Protein AF-A0A953YXK8-F1 (afdb_monomer_lite)

Foldseek 3Di:
DDKDKDALPDPPDDPVNVVLVCLVVCCVVLQVVLVVCLVDPVNDDCCLVVLAQPLVNLLSLLSVCVVVVNNVSSCLSFVVSVVSVVVNVVSVCCCVPPCVPPSIHIDDDDDPVRVVVVVVVVVVVVVVRSVSCRVRNSPDDRPCVVVVVVVVVVVVVPDPPPDD

Radius of gyration: 20.72 Å; chains: 1; bounding box: 45×50×61 Å

Secondary structure (DSSP, 8-state):
-EEEEEE--S-S--HHHHHHHHHHHHHHHHHHHHHHHHH-GGGS-GGGTTT---HHHHHHHHHHHHHTT-HHHHHHH-HHHHHHHHHHHHHHHHIIIIIHHH-EEEEEE--HHHHHHHHHHHHHHHHHHHHHHHHHTTTS---THHHHHHHHHHHHHT------

Structure (mmCIF, N/CA/C/O backbone):
data_AF-A0A953YXK8-F1
#
_entry.id   AF-A0A953YXK8-F1
#
loop_
_atom_site.group_PDB
_atom_site.id
_atom_site.type_symbol
_atom_site.label_atom_id
_atom_site.label_alt_id
_atom_site.label_comp_id
_atom_site.label_asym_id
_atom_site.label_entity_id
_atom_site.label_seq_id
_atom_site.pdbx_PDB_ins_code
_atom_site.Cartn_x
_atom_site.Cartn_y
_atom_site.Cartn_z
_atom_site.occupancy
_atom_site.B_iso_or_equiv
_atom_site.auth_seq_id
_atom_site.auth_comp_id
_atom_site.auth_asym_id
_atom_site.auth_atom_id
_atom_site.pdbx_PDB_model_num
ATOM 1 N N . MET A 1 1 ? -18.613 -9.495 10.998 1.00 65.62 1 MET A N 1
ATOM 2 C CA . MET A 1 1 ? -18.021 -8.144 10.932 1.00 65.62 1 MET A CA 1
ATOM 3 C C . MET A 1 1 ? -19.171 -7.150 10.926 1.00 65.62 1 MET A C 1
ATOM 5 O O . MET A 1 1 ? -20.060 -7.318 10.101 1.00 65.62 1 MET A O 1
ATOM 9 N N . LYS A 1 2 ? -19.229 -6.200 11.865 1.00 77.56 2 LYS A N 1
ATOM 10 C CA . LYS A 1 2 ? -20.239 -5.125 11.851 1.00 77.56 2 LYS A CA 1
ATOM 11 C C . LYS A 1 2 ? -19.522 -3.793 11.627 1.00 77.56 2 LYS A C 1
ATOM 13 O O . LYS A 1 2 ? -18.547 -3.505 12.315 1.00 77.56 2 LYS A O 1
ATOM 18 N N . LEU A 1 3 ? -19.974 -3.020 10.643 1.00 71.94 3 LEU A N 1
ATOM 19 C CA . LEU A 1 3 ? -19.502 -1.658 10.389 1.00 71.94 3 LEU A CA 1
ATOM 20 C C . LEU A 1 3 ? -20.400 -0.695 11.167 1.00 71.94 3 LEU A C 1
ATOM 22 O O . LEU A 1 3 ? -21.615 -0.706 10.980 1.00 71.94 3 LEU A O 1
ATOM 26 N N . ARG A 1 4 ? -19.820 0.117 12.052 1.00 76.81 4 ARG A N 1
ATOM 27 C CA . ARG A 1 4 ? -20.536 1.169 12.784 1.00 76.81 4 ARG A CA 1
ATOM 28 C C . ARG A 1 4 ? -19.848 2.508 12.586 1.00 76.81 4 ARG A C 1
ATOM 30 O O . ARG A 1 4 ? -18.624 2.582 12.585 1.00 76.81 4 ARG A O 1
ATOM 37 N N . VAL A 1 5 ? -20.629 3.576 12.468 1.00 75.75 5 VAL A N 1
ATOM 38 C CA . VAL A 1 5 ? -20.093 4.939 12.506 1.00 75.75 5 VAL A CA 1
ATOM 39 C C . VAL A 1 5 ? -20.083 5.393 13.962 1.00 75.75 5 VAL A C 1
ATOM 41 O O . VAL A 1 5 ? -21.141 5.593 14.550 1.00 75.75 5 VAL A O 1
ATOM 44 N N . ALA A 1 6 ? -18.899 5.510 14.559 1.00 73.50 6 ALA A N 1
ATOM 45 C CA . ALA A 1 6 ? -18.730 5.948 15.942 1.00 73.50 6 ALA A CA 1
ATOM 46 C C . ALA A 1 6 ? -18.339 7.432 16.006 1.00 73.50 6 ALA A C 1
ATOM 48 O O . ALA A 1 6 ? -17.655 7.942 15.112 1.00 73.50 6 ALA A O 1
ATOM 49 N N . GLN A 1 7 ? -18.745 8.115 17.076 1.00 70.38 7 GLN A N 1
ATOM 50 C CA . GLN A 1 7 ? -18.248 9.451 17.418 1.00 70.38 7 GLN A CA 1
ATOM 51 C C . GLN A 1 7 ? -16.785 9.356 17.882 1.00 70.38 7 GLN A C 1
ATOM 53 O O . GLN A 1 7 ? -16.391 8.402 18.557 1.00 70.38 7 GLN A O 1
ATOM 58 N N . VAL A 1 8 ? -15.954 10.327 17.500 1.00 65.81 8 VAL A N 1
ATOM 59 C CA . VAL A 1 8 ? -14.571 10.429 17.984 1.00 65.81 8 VAL A CA 1
ATOM 60 C C . VAL A 1 8 ? -14.605 10.987 19.409 1.00 65.81 8 VAL A C 1
ATOM 62 O O . VAL A 1 8 ? -14.698 12.188 19.627 1.00 65.81 8 VAL A O 1
ATOM 65 N N . GLU A 1 9 ? -14.561 10.085 20.385 1.00 65.69 9 GLU A N 1
ATOM 66 C CA . GLU A 1 9 ? -14.834 10.371 21.803 1.00 65.69 9 GLU A CA 1
ATOM 67 C C . GLU A 1 9 ? -13.650 11.010 22.568 1.00 65.69 9 GLU A C 1
ATOM 69 O O . GLU A 1 9 ? -13.774 11.332 23.745 1.00 65.69 9 GLU A O 1
ATOM 74 N N . LYS A 1 10 ? -12.488 11.228 21.926 1.00 60.81 10 LYS A N 1
ATOM 75 C CA . LYS A 1 10 ? -11.294 11.812 22.573 1.00 60.81 10 LYS A CA 1
ATOM 76 C C . LYS A 1 10 ? -10.605 12.879 21.721 1.00 60.81 10 LYS A C 1
ATOM 78 O O . LYS A 1 10 ? -10.355 12.672 20.537 1.00 60.81 10 LYS A O 1
ATOM 83 N N . ARG A 1 11 ? -10.271 14.002 22.366 1.00 65.38 11 ARG A N 1
ATOM 84 C CA . ARG A 1 11 ? -9.553 15.162 21.817 1.00 65.38 11 ARG A CA 1
ATOM 85 C C . ARG A 1 11 ? -8.032 14.933 21.909 1.00 65.38 11 ARG A C 1
ATOM 87 O O . ARG A 1 11 ? -7.536 14.806 23.018 1.00 65.38 11 ARG A O 1
ATOM 94 N N . TRP A 1 12 ? -7.353 14.936 20.755 1.00 54.16 12 TRP A N 1
ATOM 95 C CA . TRP A 1 12 ? -5.905 15.146 20.520 1.00 54.16 12 TRP A CA 1
ATOM 96 C C . TRP A 1 12 ? -4.850 14.186 21.131 1.00 54.16 12 TRP A C 1
ATOM 98 O O . TRP A 1 12 ? -4.780 14.030 22.346 1.00 54.16 12 TRP A O 1
ATOM 108 N N . PRO A 1 13 ? -3.892 13.706 20.308 1.00 57.88 13 PRO A N 1
ATOM 109 C CA . PRO A 1 13 ? -4.117 13.016 19.044 1.00 57.88 13 PRO A CA 1
ATOM 110 C C . PRO A 1 13 ? -4.501 11.559 19.321 1.00 57.88 13 PRO A C 1
ATOM 112 O O . PRO A 1 13 ? -3.840 10.838 20.074 1.00 57.88 13 PRO A O 1
ATOM 115 N N . SER A 1 14 ? -5.583 11.097 18.701 1.00 67.56 14 SER A N 1
ATOM 116 C CA . SER A 1 14 ? -5.911 9.673 18.777 1.00 67.56 14 SER A CA 1
ATOM 117 C C . SER A 1 14 ? -4.872 8.847 17.991 1.00 67.56 14 SER A C 1
ATOM 119 O O . SER A 1 14 ? -4.343 9.334 16.988 1.00 67.56 14 SER A O 1
ATOM 121 N N . PRO A 1 15 ? -4.604 7.576 18.357 1.00 72.31 15 PRO A N 1
ATOM 122 C CA . PRO A 1 15 ? -3.678 6.706 17.614 1.00 72.31 15 PRO A CA 1
ATOM 123 C C . PRO A 1 15 ? -3.998 6.601 16.113 1.00 72.31 15 PRO A C 1
ATOM 125 O O . PRO A 1 15 ? -3.132 6.311 15.295 1.00 72.31 15 PRO A O 1
ATOM 128 N N . TRP A 1 16 ? -5.254 6.859 15.745 1.00 65.38 16 TRP A N 1
ATOM 129 C CA . TRP A 1 16 ? -5.742 6.805 14.374 1.00 65.38 16 TRP A CA 1
ATOM 130 C C . TRP A 1 16 ? -5.535 8.106 13.587 1.00 65.38 16 TRP A C 1
ATOM 132 O O . TRP A 1 16 ? -5.328 8.064 12.376 1.00 65.38 16 TRP A O 1
ATOM 142 N N . GLU A 1 17 ? -5.555 9.262 14.256 1.00 70.19 17 GLU A N 1
ATOM 143 C CA . GLU A 1 17 ? -5.127 10.529 13.648 1.00 70.19 17 GLU A CA 1
ATOM 144 C C . GLU A 1 17 ? -3.629 10.490 13.375 1.00 70.19 17 GLU A C 1
ATOM 146 O O . GLU A 1 17 ? -3.209 10.832 12.276 1.00 70.19 17 GLU A O 1
ATOM 151 N N . ALA A 1 18 ? -2.840 9.973 14.323 1.00 78.12 18 ALA A N 1
ATOM 152 C CA . ALA A 1 18 ? -1.421 9.719 14.106 1.00 78.12 18 ALA A CA 1
ATOM 153 C C . ALA A 1 18 ? -1.202 8.764 12.920 1.00 78.12 18 ALA A C 1
ATOM 155 O O . ALA A 1 18 ? -0.397 9.062 12.046 1.00 78.12 18 ALA A O 1
ATOM 156 N N . TYR A 1 19 ? -1.971 7.671 12.824 1.00 78.38 19 TYR A N 1
ATOM 157 C CA . TYR A 1 19 ? -1.927 6.771 11.667 1.00 78.38 19 TYR A CA 1
ATOM 158 C C . TYR A 1 19 ? -2.268 7.486 10.352 1.00 78.38 19 TYR A C 1
ATOM 160 O O . TYR A 1 19 ? -1.526 7.360 9.383 1.00 78.38 19 TYR A O 1
ATOM 168 N N . SER A 1 20 ? -3.347 8.272 10.323 1.00 73.75 20 SER A N 1
ATOM 169 C CA . SER A 1 20 ? -3.781 9.005 9.125 1.00 73.75 20 SER A CA 1
ATOM 170 C C . SER A 1 20 ? -2.739 10.041 8.697 1.00 73.75 20 SER A C 1
ATOM 172 O O . SER A 1 20 ? -2.421 10.138 7.518 1.00 73.75 20 SER A O 1
ATOM 174 N N . LEU A 1 21 ? -2.153 10.772 9.648 1.00 78.75 21 LEU A N 1
ATOM 175 C CA . LEU A 1 21 ? -1.087 11.738 9.385 1.00 78.75 21 LEU A CA 1
ATOM 176 C C . LEU A 1 21 ? 0.191 11.053 8.901 1.00 78.75 21 LEU A C 1
ATOM 178 O O . LEU A 1 21 ? 0.771 11.501 7.922 1.00 78.75 21 LEU A O 1
ATOM 182 N N . VAL A 1 22 ? 0.607 9.947 9.525 1.00 83.44 22 VAL A N 1
ATOM 183 C CA . VAL A 1 22 ? 1.768 9.158 9.080 1.00 83.44 22 VAL A CA 1
ATOM 184 C C . VAL A 1 22 ? 1.548 8.618 7.670 1.00 83.44 22 VAL A C 1
ATOM 186 O O . VAL A 1 22 ? 2.454 8.678 6.845 1.00 83.44 22 VAL A O 1
ATOM 189 N N . VAL A 1 23 ? 0.342 8.138 7.368 1.00 78.56 23 VAL A N 1
ATOM 190 C CA . VAL A 1 23 ? -0.048 7.689 6.029 1.00 78.56 23 VAL A CA 1
ATOM 191 C C . VAL A 1 23 ? 0.029 8.833 5.015 1.00 78.56 23 VAL A C 1
ATOM 193 O O . VAL A 1 23 ? 0.626 8.663 3.954 1.00 78.56 23 VAL A O 1
ATOM 196 N N . LEU A 1 24 ? -0.526 10.003 5.338 1.00 79.75 24 LEU A N 1
ATOM 197 C CA . LEU A 1 24 ? -0.534 11.161 4.442 1.00 79.75 24 LEU A CA 1
ATOM 198 C C . LEU A 1 24 ? 0.869 11.743 4.232 1.00 79.75 24 LEU A C 1
ATOM 200 O O . LEU A 1 24 ? 1.241 12.021 3.097 1.00 79.75 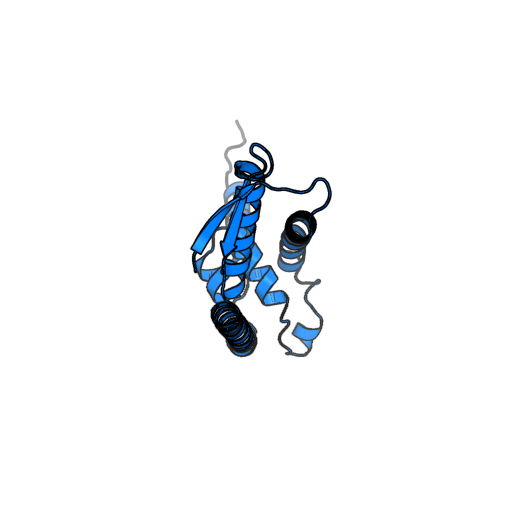24 LEU A O 1
ATOM 204 N N . LEU A 1 25 ? 1.669 11.872 5.292 1.00 84.06 25 LEU A N 1
ATOM 205 C CA . LEU A 1 25 ? 3.067 12.305 5.215 1.00 84.06 25 LEU A CA 1
ATOM 206 C C . LEU A 1 25 ? 3.916 11.292 4.443 1.00 84.06 25 LEU A C 1
ATOM 208 O O . LEU A 1 25 ? 4.698 11.669 3.574 1.00 84.06 25 LEU A O 1
ATOM 212 N N . GLY A 1 26 ? 3.717 10.000 4.710 1.00 80.69 26 GLY A N 1
ATOM 213 C CA . GLY A 1 26 ? 4.357 8.918 3.975 1.00 80.69 26 GLY A CA 1
ATOM 214 C C . GLY A 1 26 ? 4.039 8.987 2.484 1.00 80.69 26 GLY A C 1
ATOM 215 O O . GLY A 1 26 ? 4.954 8.916 1.673 1.00 80.69 26 GLY A O 1
ATOM 216 N N . ALA A 1 27 ? 2.776 9.206 2.109 1.00 77.38 27 ALA A N 1
ATOM 217 C CA . ALA A 1 27 ? 2.375 9.396 0.716 1.00 77.38 27 ALA A CA 1
ATOM 218 C C . ALA A 1 27 ? 2.975 10.675 0.103 1.00 77.38 27 ALA A C 1
ATOM 220 O O . ALA A 1 27 ? 3.497 10.626 -1.011 1.00 77.38 27 ALA A O 1
ATOM 221 N N . ALA A 1 28 ? 2.962 11.793 0.836 1.00 80.75 28 ALA A N 1
ATOM 222 C CA . ALA A 1 28 ? 3.520 13.072 0.397 1.00 80.75 28 ALA A CA 1
ATOM 223 C C . ALA A 1 28 ? 5.033 13.012 0.141 1.00 80.75 28 ALA A C 1
ATOM 225 O O . ALA A 1 28 ? 5.530 13.750 -0.700 1.00 80.75 28 ALA A O 1
ATOM 226 N N . ILE A 1 29 ? 5.759 12.123 0.824 1.00 81.69 29 ILE A N 1
ATOM 227 C CA . ILE A 1 29 ? 7.190 11.881 0.592 1.00 81.69 29 ILE A CA 1
ATOM 228 C C . ILE A 1 29 ? 7.393 10.813 -0.492 1.00 81.69 29 ILE A C 1
ATOM 230 O O . ILE A 1 29 ? 8.212 10.979 -1.397 1.00 81.69 29 ILE A O 1
ATOM 234 N N . TYR A 1 30 ? 6.641 9.713 -0.427 1.00 77.81 30 TYR A N 1
ATOM 235 C CA . TYR A 1 30 ? 6.824 8.555 -1.299 1.00 77.81 30 TYR A CA 1
ATOM 236 C C . TYR A 1 30 ? 6.446 8.839 -2.754 1.00 77.81 30 TYR A C 1
ATOM 238 O O . TYR A 1 30 ? 7.137 8.375 -3.657 1.00 77.81 30 TYR A O 1
ATOM 246 N N . ILE A 1 31 ? 5.388 9.618 -3.005 1.00 76.44 31 ILE A N 1
ATOM 247 C CA . ILE A 1 31 ? 4.940 9.933 -4.368 1.00 76.44 31 ILE A CA 1
ATOM 248 C C . ILE A 1 31 ? 5.996 10.771 -5.118 1.00 76.44 31 ILE A C 1
ATOM 250 O O . ILE A 1 31 ? 6.433 10.315 -6.180 1.00 76.44 31 ILE A O 1
ATOM 254 N N . PRO A 1 32 ? 6.502 11.911 -4.598 1.00 75.62 32 PRO A N 1
ATOM 255 C CA . PRO A 1 32 ? 7.582 12.655 -5.249 1.00 75.62 32 PRO A CA 1
ATOM 256 C C . PRO A 1 32 ? 8.861 11.834 -5.392 1.00 75.62 32 PRO A C 1
ATOM 258 O O . PRO A 1 32 ? 9.459 11.811 -6.467 1.00 75.62 32 PRO A O 1
ATOM 261 N N . LEU A 1 33 ? 9.248 11.092 -4.347 1.00 74.25 33 LEU A N 1
ATOM 262 C CA . LEU A 1 33 ? 10.436 10.243 -4.387 1.00 74.25 33 LEU A CA 1
ATOM 263 C C . LEU A 1 33 ? 10.316 9.151 -5.461 1.00 74.25 33 LEU A C 1
ATOM 265 O O . LEU A 1 33 ? 11.285 8.869 -6.168 1.00 74.25 33 LEU A O 1
ATOM 269 N N . SER A 1 34 ? 9.126 8.568 -5.634 1.00 69.69 34 SER A N 1
ATOM 270 C CA . SER A 1 34 ? 8.859 7.597 -6.700 1.00 69.69 34 SER A CA 1
ATOM 271 C C . SER A 1 34 ? 9.024 8.221 -8.085 1.00 69.69 34 SER A C 1
ATOM 273 O O . SER A 1 34 ? 9.637 7.613 -8.956 1.00 69.69 34 SER A O 1
ATOM 275 N N . TYR A 1 35 ? 8.564 9.460 -8.272 1.00 69.75 35 TYR A N 1
ATOM 276 C CA . TYR A 1 35 ? 8.717 10.190 -9.527 1.00 69.75 35 TYR A CA 1
ATOM 277 C C . TYR A 1 35 ? 10.191 10.490 -9.828 1.00 69.75 35 TYR A C 1
ATOM 279 O O . TYR A 1 35 ? 10.659 10.207 -10.927 1.00 69.75 35 TYR A O 1
ATOM 287 N N . MET A 1 36 ? 10.949 10.987 -8.843 1.00 67.69 36 MET A N 1
ATOM 288 C CA . MET A 1 36 ? 12.365 11.330 -9.024 1.00 67.69 36 MET A CA 1
ATOM 289 C C . MET A 1 36 ? 13.243 10.102 -9.297 1.00 67.69 36 MET A C 1
ATOM 291 O O . MET A 1 36 ? 14.074 10.122 -10.204 1.00 67.69 36 MET A O 1
ATOM 295 N N . THR A 1 37 ? 13.042 9.015 -8.547 1.00 66.38 37 THR A N 1
ATOM 296 C CA . THR A 1 37 ? 13.826 7.774 -8.706 1.00 66.38 37 THR A CA 1
ATOM 297 C C . THR A 1 37 ? 13.520 7.035 -10.006 1.00 66.38 37 THR A C 1
ATOM 299 O O . THR A 1 37 ? 14.398 6.373 -10.551 1.00 66.38 37 THR A O 1
ATOM 302 N N . ASN A 1 38 ? 12.303 7.167 -10.538 1.00 64.81 38 ASN A N 1
ATOM 303 C CA . ASN A 1 38 ? 11.929 6.579 -11.823 1.00 64.81 38 ASN A CA 1
ATOM 304 C C . ASN A 1 38 ? 12.348 7.440 -13.026 1.00 64.81 38 ASN A C 1
ATOM 306 O O . ASN A 1 38 ? 12.562 6.894 -14.109 1.00 64.81 38 ASN A O 1
ATOM 310 N N . TRP A 1 39 ? 12.480 8.760 -12.852 1.00 56.34 39 TRP A N 1
ATOM 311 C CA . TRP A 1 39 ? 12.922 9.675 -13.910 1.00 56.34 39 TRP A CA 1
ATOM 312 C C . TRP A 1 39 ? 14.444 9.665 -14.100 1.00 56.34 39 TRP A C 1
ATOM 314 O O . TRP A 1 39 ? 14.921 9.912 -15.205 1.00 56.34 39 TRP A O 1
ATOM 324 N N . MET A 1 40 ? 15.214 9.358 -13.049 1.00 53.66 40 MET A N 1
ATOM 325 C CA . MET A 1 40 ? 16.678 9.383 -13.077 1.00 53.66 40 MET A CA 1
ATOM 326 C C . MET A 1 40 ? 17.281 7.964 -13.090 1.00 53.66 40 MET A C 1
ATOM 328 O O . MET A 1 40 ? 17.364 7.320 -12.042 1.00 53.66 40 MET A O 1
ATOM 332 N N . PRO A 1 41 ? 17.781 7.462 -14.238 1.00 55.06 41 PRO A N 1
ATOM 333 C CA . PRO A 1 41 ? 18.323 6.107 -14.332 1.00 55.06 41 PRO A CA 1
ATOM 334 C C . PRO A 1 41 ? 19.578 5.859 -13.484 1.00 55.06 41 PRO A C 1
ATOM 336 O O . PRO A 1 41 ? 19.886 4.705 -13.192 1.00 55.06 41 PRO A O 1
ATOM 339 N N . SER A 1 42 ? 20.293 6.917 -13.093 1.00 51.09 42 SER A N 1
ATOM 340 C CA . SER A 1 42 ? 21.505 6.866 -12.265 1.00 51.09 42 SER A CA 1
ATOM 341 C C . SER A 1 42 ? 21.231 6.754 -10.758 1.00 51.09 42 SER A C 1
ATOM 343 O O . SER A 1 42 ? 22.150 6.462 -10.003 1.00 51.09 42 SER A O 1
ATOM 345 N N . LEU A 1 43 ? 19.977 6.923 -10.315 1.00 52.28 43 LEU A N 1
ATOM 346 C CA . LEU A 1 43 ? 19.530 6.763 -8.919 1.00 52.28 43 LEU A CA 1
ATOM 347 C C . LEU A 1 43 ? 18.878 5.392 -8.660 1.00 52.28 43 LEU A C 1
ATOM 349 O O . LEU A 1 43 ? 18.155 5.203 -7.679 1.00 52.28 43 LEU A O 1
ATOM 353 N N . HIS A 1 44 ? 19.104 4.414 -9.540 1.00 62.53 44 HIS A N 1
ATOM 354 C CA . HIS A 1 44 ? 18.666 3.047 -9.284 1.00 62.53 44 HIS A CA 1
ATOM 355 C C . HIS A 1 44 ? 19.495 2.408 -8.166 1.00 62.53 44 HIS A C 1
ATOM 357 O O . HIS A 1 44 ? 20.703 2.607 -8.066 1.00 62.53 44 HIS A O 1
ATOM 363 N N . SER A 1 45 ? 18.833 1.595 -7.338 1.00 59.53 45 SER A N 1
ATOM 364 C CA . SER A 1 45 ? 19.485 0.849 -6.261 1.00 59.53 45 SER A CA 1
ATOM 365 C C . SER A 1 45 ? 20.675 0.027 -6.790 1.00 59.53 45 SER A C 1
ATOM 367 O O . SER A 1 45 ? 20.510 -0.667 -7.800 1.00 59.53 45 SER A O 1
ATOM 369 N N . PRO A 1 46 ? 21.833 0.021 -6.098 1.00 58.66 46 PRO A N 1
ATOM 370 C CA . PRO A 1 46 ? 22.984 -0.806 -6.465 1.00 58.66 46 PRO A CA 1
ATOM 371 C C . PRO A 1 46 ? 22.650 -2.306 -6.535 1.00 58.66 46 PRO A C 1
ATOM 373 O O . PRO A 1 46 ? 23.283 -3.035 -7.293 1.00 58.66 46 PRO A O 1
ATOM 376 N N . LEU A 1 47 ? 21.589 -2.759 -5.850 1.00 56.66 47 LEU A N 1
ATOM 377 C CA . LEU A 1 47 ? 21.095 -4.140 -5.927 1.00 56.66 47 LEU A CA 1
ATOM 378 C C . LEU A 1 47 ? 20.656 -4.536 -7.346 1.00 56.66 47 LEU A C 1
ATOM 380 O O . LEU A 1 47 ? 20.724 -5.704 -7.719 1.00 56.66 47 LEU A O 1
ATOM 384 N N . ARG A 1 48 ? 20.258 -3.562 -8.174 1.00 56.31 48 ARG A N 1
ATOM 385 C CA . ARG A 1 48 ? 19.936 -3.804 -9.583 1.00 56.31 48 ARG A CA 1
ATOM 386 C C . ARG A 1 48 ? 21.173 -4.197 -10.395 1.00 56.31 48 ARG A C 1
ATOM 388 O O . ARG A 1 48 ? 21.050 -4.976 -11.333 1.00 56.31 48 ARG A O 1
ATOM 395 N N . TYR A 1 49 ? 22.346 -3.680 -10.026 1.00 54.53 49 TYR A N 1
ATOM 396 C CA . TYR A 1 49 ? 23.624 -4.022 -10.656 1.00 54.53 49 TYR A CA 1
ATOM 397 C C . TYR A 1 49 ? 24.154 -5.376 -10.173 1.00 54.53 49 TYR A C 1
ATOM 399 O O . TYR A 1 49 ? 24.835 -6.062 -10.925 1.00 54.53 49 TYR A O 1
ATOM 407 N N . SER A 1 50 ? 23.786 -5.801 -8.960 1.00 54.72 50 SER A N 1
ATOM 408 C CA . SER A 1 50 ? 24.112 -7.132 -8.436 1.00 54.72 50 SER A CA 1
ATOM 409 C C . SER A 1 50 ? 23.139 -8.232 -8.891 1.00 54.72 50 SER A C 1
ATOM 411 O O . SER A 1 50 ? 23.217 -9.348 -8.387 1.00 54.72 50 SER A O 1
ATOM 413 N N . GLY A 1 51 ? 22.185 -7.929 -9.784 1.00 51.75 51 GLY A N 1
ATOM 414 C CA . GLY A 1 51 ? 21.152 -8.873 -10.233 1.00 51.75 51 GLY A CA 1
ATOM 415 C C . GLY A 1 51 ? 20.124 -9.255 -9.159 1.00 51.75 51 GLY A C 1
ATOM 416 O O . GLY A 1 51 ? 19.353 -10.189 -9.365 1.00 51.75 51 GLY A O 1
ATOM 417 N N . ALA A 1 52 ? 20.101 -8.552 -8.022 1.00 52.88 52 ALA A N 1
ATOM 418 C CA . ALA A 1 52 ? 19.181 -8.806 -6.920 1.00 52.88 52 ALA A CA 1
ATOM 419 C C . ALA A 1 52 ? 17.902 -7.968 -7.062 1.00 52.88 52 ALA A C 1
ATOM 421 O O . ALA A 1 52 ? 17.928 -6.809 -7.493 1.00 52.88 52 ALA A O 1
ATOM 422 N N . ALA A 1 53 ? 16.760 -8.534 -6.660 1.00 55.75 53 ALA A N 1
ATOM 423 C CA . ALA A 1 53 ? 15.486 -7.832 -6.751 1.00 55.75 53 ALA A CA 1
ATOM 424 C C . ALA A 1 53 ? 15.504 -6.672 -5.765 1.00 55.75 53 ALA A C 1
ATOM 426 O O . ALA A 1 53 ? 15.664 -6.879 -4.566 1.00 55.75 53 ALA A O 1
ATOM 427 N N . CYS A 1 54 ? 15.312 -5.451 -6.253 1.00 63.88 54 CYS A N 1
ATOM 428 C CA . CYS A 1 54 ? 15.034 -4.318 -5.385 1.00 63.88 54 CYS A CA 1
ATOM 429 C C . CYS A 1 54 ? 13.536 -4.347 -5.024 1.00 63.88 54 CYS A C 1
ATOM 431 O O . CYS A 1 54 ? 12.712 -3.962 -5.863 1.00 63.88 54 CYS A O 1
ATOM 433 N N . PRO A 1 55 ? 13.147 -4.761 -3.800 1.00 58.72 55 PRO A N 1
ATOM 434 C CA . PRO A 1 55 ? 11.736 -4.916 -3.431 1.00 58.72 55 PRO A CA 1
ATOM 435 C C . PRO A 1 55 ? 10.989 -3.574 -3.430 1.00 58.72 55 PRO A C 1
ATOM 437 O O . PRO A 1 55 ? 9.789 -3.515 -3.692 1.00 58.72 55 PRO A O 1
ATOM 440 N N . LEU A 1 56 ? 11.710 -2.475 -3.193 1.00 64.50 56 LEU A N 1
ATOM 441 C CA . LEU A 1 56 ? 11.148 -1.126 -3.162 1.00 64.50 56 LEU A CA 1
ATOM 442 C C . LEU A 1 56 ? 10.911 -0.543 -4.565 1.00 64.50 56 LEU A C 1
ATOM 444 O O . LEU A 1 56 ? 9.999 0.261 -4.753 1.00 64.50 56 LEU A O 1
ATOM 448 N N . CYS A 1 57 ? 11.687 -0.982 -5.558 1.00 69.00 57 CYS A N 1
ATOM 449 C CA . CYS A 1 57 ? 11.667 -0.439 -6.914 1.00 69.00 57 CYS A CA 1
ATOM 450 C C . CYS A 1 57 ? 10.397 -0.837 -7.691 1.00 69.00 57 CYS A C 1
ATOM 452 O O . CYS A 1 57 ? 9.913 -0.071 -8.518 1.00 69.00 57 CYS A O 1
ATOM 454 N N . GLY A 1 58 ? 9.814 -2.011 -7.416 1.00 71.44 58 GLY A N 1
ATOM 455 C CA . GLY A 1 58 ? 8.512 -2.394 -7.981 1.00 71.44 58 GLY A CA 1
ATOM 456 C C . GLY A 1 58 ? 7.363 -1.535 -7.440 1.00 71.44 58 GLY A C 1
ATOM 457 O O . GLY A 1 58 ? 6.458 -1.163 -8.182 1.00 71.44 58 GLY A O 1
ATOM 458 N N . GLY A 1 59 ? 7.429 -1.150 -6.159 1.00 73.88 59 GLY A N 1
ATOM 459 C CA . GLY A 1 59 ? 6.451 -0.255 -5.534 1.00 73.88 59 GLY A CA 1
ATOM 460 C C . GLY A 1 59 ? 6.492 1.165 -6.101 1.00 73.88 59 GLY A C 1
ATOM 461 O O . GLY A 1 59 ? 5.445 1.709 -6.448 1.00 73.88 59 GLY A O 1
ATOM 462 N N . THR A 1 60 ? 7.688 1.743 -6.275 1.00 75.38 60 THR A N 1
ATOM 463 C CA . THR A 1 60 ? 7.819 3.101 -6.827 1.00 75.38 60 THR A CA 1
ATOM 464 C C . THR A 1 60 ? 7.310 3.159 -8.263 1.00 75.38 60 THR A C 1
ATOM 466 O O . THR A 1 60 ? 6.578 4.078 -8.617 1.00 75.38 60 THR A O 1
ATOM 469 N N . ARG A 1 61 ? 7.626 2.153 -9.090 1.00 75.50 61 ARG A N 1
ATOM 470 C CA . ARG A 1 61 ? 7.111 2.029 -10.466 1.00 75.50 61 ARG A CA 1
ATOM 471 C C . ARG A 1 61 ? 5.601 1.869 -10.524 1.00 75.50 61 ARG A C 1
ATOM 473 O O . ARG A 1 61 ? 4.961 2.515 -11.348 1.00 75.50 61 ARG A O 1
ATOM 480 N N . ALA A 1 62 ? 5.032 1.049 -9.642 1.00 78.81 62 ALA A N 1
ATOM 481 C CA . ALA A 1 62 ? 3.589 0.883 -9.561 1.00 78.81 62 ALA A CA 1
ATOM 482 C C . ALA A 1 62 ? 2.891 2.199 -9.190 1.00 78.81 62 ALA A C 1
ATOM 484 O O . ALA A 1 62 ? 1.893 2.543 -9.814 1.00 78.81 62 ALA A O 1
ATOM 485 N N . VAL A 1 63 ? 3.440 2.975 -8.248 1.00 79.69 63 VAL A N 1
ATOM 486 C CA . VAL A 1 63 ? 2.893 4.295 -7.898 1.00 79.69 63 VAL A CA 1
ATOM 487 C C . VAL A 1 63 ? 2.995 5.272 -9.062 1.00 79.69 63 VAL A C 1
ATOM 489 O O . VAL A 1 63 ? 2.000 5.908 -9.390 1.00 79.69 63 VAL A O 1
ATOM 492 N N . THR A 1 64 ? 4.134 5.367 -9.751 1.00 76.50 64 THR A N 1
ATOM 493 C CA . THR A 1 64 ? 4.235 6.241 -10.931 1.00 76.50 64 THR A CA 1
ATOM 494 C C . THR A 1 64 ? 3.279 5.805 -12.049 1.00 76.50 64 THR A C 1
ATOM 496 O O . THR A 1 64 ? 2.641 6.653 -12.671 1.00 76.50 64 THR A O 1
ATOM 499 N N . ALA A 1 65 ? 3.096 4.499 -12.269 1.00 77.31 65 ALA A N 1
ATOM 500 C CA . ALA A 1 65 ? 2.104 3.975 -13.208 1.00 77.31 65 ALA A CA 1
ATOM 501 C C . ALA A 1 65 ? 0.665 4.336 -12.789 1.00 77.31 65 ALA A C 1
ATOM 503 O O . ALA A 1 65 ? -0.122 4.759 -13.630 1.00 77.31 65 ALA A O 1
ATOM 504 N N . LEU A 1 66 ? 0.322 4.260 -11.498 1.00 82.31 66 LEU A N 1
ATOM 505 C CA . LEU A 1 66 ? -0.982 4.705 -10.988 1.00 82.31 66 LEU A CA 1
ATOM 506 C C . LEU A 1 66 ? -1.197 6.206 -11.195 1.00 82.31 66 LEU A C 1
ATOM 508 O O . LEU A 1 66 ? -2.241 6.605 -11.705 1.00 82.31 66 LEU A O 1
ATOM 512 N N . MET A 1 67 ? -0.199 7.027 -10.865 1.00 80.69 67 MET A N 1
ATOM 513 C CA . MET A 1 67 ? -0.265 8.486 -11.014 1.00 80.69 67 MET A CA 1
ATOM 514 C C . MET A 1 67 ? -0.377 8.931 -12.477 1.00 80.69 67 MET A C 1
ATOM 516 O O . MET A 1 67 ? -0.933 9.987 -12.759 1.00 80.69 67 MET A O 1
ATOM 520 N N . THR A 1 68 ? 0.115 8.119 -13.414 1.00 79.06 68 THR A N 1
ATOM 521 C CA . THR A 1 68 ? 0.026 8.371 -14.864 1.00 79.06 68 THR A CA 1
ATOM 522 C C . THR A 1 68 ? -1.169 7.680 -15.530 1.00 79.06 68 THR A C 1
ATOM 524 O O . THR A 1 68 ? -1.301 7.720 -16.754 1.00 79.06 68 THR A O 1
ATOM 527 N N . GLY A 1 69 ? -2.055 7.055 -14.744 1.00 81.62 69 GLY A N 1
ATOM 528 C CA . GLY A 1 69 ? -3.276 6.395 -15.221 1.00 81.62 69 GLY A CA 1
ATOM 529 C C . GLY A 1 69 ? -3.065 5.005 -15.838 1.00 81.62 69 GLY A C 1
ATOM 530 O O . GLY A 1 69 ? -3.995 4.415 -16.381 1.00 81.62 69 GLY A O 1
ATOM 531 N N . GLN A 1 70 ? -1.862 4.441 -15.751 1.00 82.50 70 GLN A N 1
ATOM 532 C CA . GLN A 1 70 ? -1.487 3.150 -16.329 1.00 82.50 70 GLN A CA 1
ATOM 533 C C . GLN A 1 70 ? -1.765 1.988 -15.358 1.00 82.50 70 GLN A C 1
ATOM 535 O O . GLN A 1 70 ? -0.859 1.280 -14.916 1.00 82.50 70 GLN A O 1
ATOM 540 N N . LEU A 1 71 ? -3.042 1.762 -15.034 1.00 81.38 71 LEU A N 1
ATOM 541 C CA . LEU A 1 71 ? -3.495 0.743 -14.069 1.00 81.38 71 LEU A CA 1
ATOM 542 C C . LEU A 1 71 ? -2.976 -0.671 -14.377 1.00 81.38 71 LEU A C 1
ATOM 544 O O . LEU A 1 71 ? -2.494 -1.366 -13.484 1.00 81.38 71 LEU A O 1
ATOM 548 N N . ALA A 1 72 ? -3.022 -1.090 -15.645 1.00 81.06 72 ALA A N 1
ATOM 549 C CA . ALA A 1 72 ? -2.550 -2.413 -16.056 1.00 81.06 72 ALA A CA 1
ATOM 550 C C . ALA A 1 72 ? -1.043 -2.599 -15.806 1.00 81.06 72 ALA A C 1
ATOM 552 O O . ALA A 1 72 ? -0.603 -3.681 -15.419 1.00 81.06 72 ALA A O 1
ATOM 553 N N . LEU A 1 73 ? -0.250 -1.539 -15.991 1.00 75.69 73 LEU A N 1
ATOM 554 C CA . LEU A 1 73 ? 1.182 -1.565 -15.696 1.00 75.69 73 LEU A CA 1
ATOM 555 C C . LEU A 1 73 ? 1.436 -1.534 -14.188 1.00 75.69 73 LEU A C 1
ATOM 557 O O . LEU A 1 73 ? 2.300 -2.263 -13.712 1.00 75.69 73 LEU A O 1
ATOM 561 N N . ALA A 1 74 ? 0.635 -0.793 -13.420 1.00 79.94 74 ALA A N 1
ATOM 562 C CA . ALA A 1 74 ? 0.725 -0.795 -11.963 1.00 79.94 74 ALA A CA 1
ATOM 563 C C . ALA A 1 74 ? 0.509 -2.191 -11.353 1.00 79.94 74 ALA A C 1
ATOM 565 O O . ALA A 1 74 ? 1.288 -2.601 -10.494 1.00 79.94 74 ALA A O 1
ATOM 566 N N . VAL A 1 75 ? -0.488 -2.944 -11.840 1.00 81.12 75 VAL A N 1
ATOM 567 C CA . VAL A 1 75 ? -0.736 -4.336 -11.415 1.00 81.12 75 VAL A CA 1
ATOM 568 C C . VAL A 1 75 ? 0.464 -5.221 -11.741 1.00 81.12 75 VAL A C 1
ATOM 570 O O . VAL A 1 75 ? 0.900 -5.998 -10.897 1.00 81.12 75 VAL A O 1
ATOM 573 N N . LYS A 1 76 ? 1.021 -5.086 -12.952 1.00 78.19 76 LYS A N 1
ATOM 574 C CA . LYS A 1 76 ? 2.195 -5.862 -13.372 1.00 78.19 76 LYS A CA 1
ATOM 575 C C . LYS A 1 76 ? 3.408 -5.577 -12.488 1.00 78.19 76 LYS A C 1
ATOM 577 O O . LYS A 1 76 ? 4.126 -6.513 -12.148 1.00 78.19 76 LYS A O 1
ATOM 582 N N . TYR A 1 77 ? 3.611 -4.317 -12.099 1.00 75.00 77 TYR A N 1
ATOM 583 C CA . TYR A 1 77 ? 4.712 -3.909 -11.229 1.00 75.00 77 TYR A CA 1
ATOM 584 C C . TYR A 1 77 ? 4.546 -4.389 -9.786 1.00 75.00 77 TYR A C 1
ATOM 586 O O . TYR A 1 77 ? 5.487 -4.945 -9.221 1.00 75.00 77 TYR A O 1
ATOM 594 N N . ASN A 1 78 ? 3.385 -4.151 -9.171 1.00 82.00 78 ASN A N 1
ATOM 595 C CA . ASN A 1 78 ? 3.111 -4.546 -7.793 1.00 82.00 78 ASN A CA 1
ATOM 596 C C . ASN A 1 78 ? 1.594 -4.499 -7.514 1.00 82.00 78 ASN A C 1
ATOM 598 O O . ASN A 1 78 ? 1.058 -3.416 -7.261 1.00 82.00 78 ASN A O 1
ATOM 602 N N . PRO A 1 79 ? 0.882 -5.639 -7.506 1.00 81.44 79 PRO A N 1
ATOM 603 C CA . PRO A 1 79 ? -0.562 -5.643 -7.285 1.00 81.44 79 PRO A CA 1
ATOM 604 C C . PRO A 1 79 ? -0.951 -5.136 -5.886 1.00 81.44 79 PRO A C 1
ATOM 606 O O . PRO A 1 79 ? -1.982 -4.479 -5.735 1.00 81.44 79 PRO A O 1
ATOM 609 N N . LEU A 1 80 ? -0.107 -5.339 -4.866 1.00 83.62 80 LEU A N 1
ATOM 610 C CA . LEU A 1 80 ? -0.338 -4.795 -3.521 1.00 83.62 80 LEU A CA 1
ATOM 611 C C . LEU A 1 80 ? -0.283 -3.258 -3.490 1.00 83.62 80 LEU A C 1
ATOM 613 O O . LEU A 1 80 ? -0.932 -2.645 -2.642 1.00 83.62 80 LEU A O 1
ATOM 617 N N . ALA A 1 81 ? 0.431 -2.615 -4.421 1.00 80.62 81 ALA A N 1
ATOM 618 C CA . ALA A 1 81 ? 0.489 -1.156 -4.488 1.00 80.62 81 ALA A CA 1
ATOM 619 C C . ALA A 1 81 ? -0.892 -0.535 -4.752 1.00 80.62 81 ALA A C 1
ATOM 621 O O . ALA A 1 81 ? -1.194 0.512 -4.186 1.00 80.62 81 ALA A O 1
ATOM 622 N N . LEU A 1 82 ? -1.762 -1.199 -5.525 1.00 82.19 82 LEU A N 1
ATOM 623 C CA . LEU A 1 82 ? -3.143 -0.743 -5.728 1.00 82.19 82 LEU A CA 1
ATOM 624 C C . LEU A 1 82 ? -3.962 -0.797 -4.444 1.00 82.19 82 LEU A C 1
ATOM 626 O O . LEU A 1 82 ? -4.713 0.130 -4.158 1.00 82.19 82 LEU A O 1
ATOM 630 N N . VAL A 1 83 ? -3.808 -1.868 -3.662 1.00 83.25 83 VAL A N 1
ATOM 631 C CA . VAL A 1 83 ? -4.518 -2.023 -2.386 1.00 83.25 83 VAL A CA 1
ATOM 632 C C . VAL A 1 83 ? -4.096 -0.918 -1.421 1.00 83.25 83 VAL A C 1
ATOM 634 O O . VAL A 1 83 ? -4.945 -0.264 -0.821 1.00 83.25 83 VAL A O 1
ATOM 637 N N . ILE A 1 84 ? -2.791 -0.658 -1.316 1.00 80.62 84 ILE A N 1
ATOM 638 C CA . ILE A 1 84 ? -2.248 0.417 -0.476 1.00 80.62 84 ILE A CA 1
ATOM 639 C C . ILE A 1 84 ? -2.750 1.786 -0.956 1.00 80.62 84 ILE A C 1
ATOM 641 O O . ILE A 1 84 ? -3.205 2.590 -0.145 1.00 80.62 84 ILE A O 1
ATOM 645 N N . PHE A 1 85 ? -2.738 2.038 -2.266 1.00 81.44 85 PHE A N 1
ATOM 646 C CA . PHE A 1 85 ? -3.221 3.294 -2.839 1.00 81.44 85 PHE A CA 1
ATOM 647 C C . PHE A 1 85 ? -4.726 3.503 -2.606 1.00 81.44 85 PHE A C 1
ATOM 649 O O . PHE A 1 85 ? -5.151 4.595 -2.232 1.00 81.44 85 PHE A O 1
ATOM 656 N N . ALA A 1 86 ? -5.537 2.451 -2.734 1.00 83.69 86 ALA A N 1
ATOM 657 C CA . ALA A 1 86 ? -6.962 2.497 -2.421 1.00 83.69 86 ALA A CA 1
ATOM 658 C C . ALA A 1 86 ? -7.215 2.791 -0.934 1.00 83.69 86 ALA A C 1
ATOM 660 O O . ALA A 1 86 ? -8.089 3.594 -0.607 1.00 83.69 86 ALA A O 1
ATOM 661 N N . LEU A 1 87 ? -6.424 2.200 -0.029 1.00 81.69 87 LEU A N 1
ATOM 662 C CA . LEU A 1 87 ? -6.485 2.508 1.402 1.00 81.69 87 LEU A CA 1
ATOM 663 C C . LEU A 1 87 ? -6.093 3.961 1.695 1.00 81.69 87 LEU A C 1
ATOM 665 O O . LEU A 1 87 ? -6.712 4.588 2.553 1.00 81.69 87 LEU A O 1
ATOM 669 N N . PHE A 1 88 ? -5.121 4.521 0.971 1.00 80.19 88 PHE A N 1
ATOM 670 C CA . PHE A 1 88 ? -4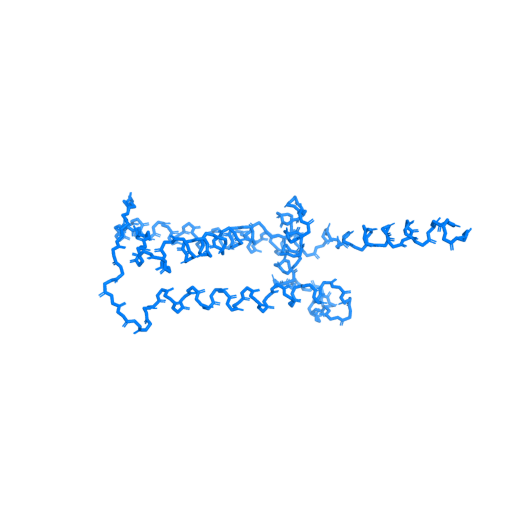.765 5.937 1.081 1.00 80.19 88 PHE A CA 1
ATOM 671 C C . PHE A 1 88 ? -5.903 6.852 0.638 1.00 80.19 88 PHE A C 1
ATOM 673 O O . PHE A 1 88 ? -6.270 7.753 1.390 1.00 80.19 88 PHE A O 1
ATOM 680 N N . ILE A 1 89 ? -6.509 6.593 -0.524 1.00 83.94 89 ILE A N 1
ATOM 681 C CA . ILE A 1 89 ? -7.674 7.352 -1.001 1.00 83.94 89 ILE A CA 1
ATOM 682 C C . ILE A 1 89 ? -8.818 7.250 0.008 1.00 83.94 89 ILE A C 1
ATOM 684 O O . ILE A 1 89 ? -9.388 8.264 0.401 1.00 83.94 89 ILE A O 1
ATOM 688 N N . TRP A 1 90 ? -9.127 6.041 0.478 1.00 83.56 90 TRP A N 1
ATOM 689 C CA . TRP A 1 90 ? -10.163 5.824 1.482 1.00 83.56 90 TRP A CA 1
ATOM 690 C C . TRP A 1 90 ? -9.881 6.592 2.776 1.00 83.56 90 TRP A C 1
ATOM 692 O O . TRP A 1 90 ? -10.785 7.224 3.326 1.00 83.56 90 TRP A O 1
ATOM 702 N N . SER A 1 91 ? -8.637 6.558 3.260 1.00 77.94 91 SER A N 1
ATOM 703 C CA . SER A 1 91 ? -8.211 7.290 4.454 1.00 77.94 91 SER A CA 1
ATOM 704 C C . SER A 1 91 ? -8.348 8.796 4.253 1.00 77.94 91 SER A C 1
ATOM 706 O O . SER A 1 91 ? -8.866 9.473 5.136 1.00 77.94 91 SER A O 1
ATOM 708 N N . LEU A 1 92 ? -7.940 9.315 3.094 1.00 82.69 92 LEU A N 1
ATOM 709 C CA . LEU A 1 92 ? -8.050 10.730 2.753 1.00 82.69 92 LEU A CA 1
ATOM 710 C C . LEU A 1 92 ? -9.516 11.173 2.692 1.00 82.69 92 LEU A C 1
ATOM 712 O O . LEU A 1 92 ? -9.887 12.129 3.364 1.00 82.69 92 LEU A O 1
ATOM 716 N N . ILE A 1 93 ? -10.362 10.448 1.955 1.00 85.25 93 ILE A N 1
ATOM 717 C CA . ILE A 1 93 ? -11.800 10.735 1.843 1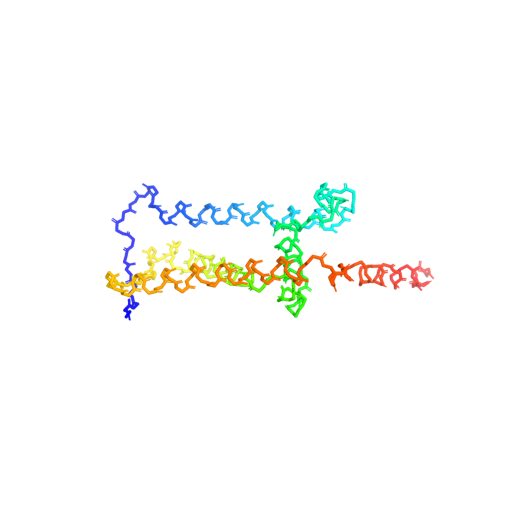.00 85.25 93 ILE A CA 1
ATOM 718 C C . ILE A 1 93 ? -12.456 10.665 3.222 1.00 85.25 93 ILE A C 1
ATOM 720 O O . ILE A 1 93 ? -13.174 11.578 3.620 1.00 85.25 93 ILE A O 1
ATOM 724 N N . SER A 1 94 ? -12.180 9.613 3.991 1.00 81.06 94 SER A N 1
ATOM 725 C CA . SER A 1 94 ? -12.738 9.470 5.336 1.00 81.06 94 SER A CA 1
ATOM 726 C C . SER A 1 94 ? -12.302 10.618 6.242 1.00 81.06 94 SER A C 1
ATOM 728 O O . SER A 1 94 ? -13.114 11.174 6.979 1.00 81.06 94 SER A O 1
ATOM 730 N N . TYR A 1 95 ? -11.032 11.011 6.178 1.00 78.62 95 TYR A N 1
ATOM 731 C CA . TYR A 1 95 ? -10.518 12.105 6.986 1.00 78.62 95 TYR A CA 1
ATOM 732 C C . TYR A 1 95 ? -11.177 13.439 6.611 1.00 78.62 95 TYR A C 1
ATOM 734 O O . TYR A 1 95 ? -11.707 14.129 7.480 1.00 78.62 95 TYR A O 1
ATOM 742 N N . VAL A 1 96 ? -11.226 13.756 5.315 1.00 84.06 96 VAL A N 1
ATOM 743 C CA . VAL A 1 96 ? -11.762 15.020 4.794 1.00 84.06 96 VAL A CA 1
ATOM 744 C C . VAL A 1 96 ? -13.273 15.139 4.987 1.00 84.06 96 VAL A C 1
ATOM 746 O O . VAL A 1 96 ? -13.746 16.197 5.385 1.00 84.06 96 VAL A O 1
ATOM 749 N N . PHE A 1 97 ? -14.035 14.071 4.743 1.00 84.25 97 PHE A N 1
ATOM 750 C CA . PHE A 1 97 ? -15.500 14.141 4.694 1.00 84.25 97 PHE A CA 1
ATOM 751 C C . PHE A 1 97 ? -16.209 13.632 5.951 1.00 84.25 97 PHE A C 1
ATOM 753 O O . PHE A 1 97 ? -17.366 13.983 6.167 1.00 84.25 97 PHE A O 1
ATOM 760 N N . LEU A 1 98 ? -15.563 12.816 6.791 1.00 80.25 98 LEU A N 1
ATOM 761 C CA . LEU A 1 98 ? -16.187 12.261 8.004 1.00 80.25 98 LEU A CA 1
ATOM 762 C C . LEU A 1 98 ? -15.523 12.780 9.283 1.00 80.25 98 LEU A C 1
ATOM 764 O O . LEU A 1 98 ? -16.224 13.164 10.225 1.00 80.25 98 LEU A O 1
ATOM 768 N N . VAL A 1 99 ? -14.189 12.817 9.323 1.00 76.69 99 VAL A N 1
ATOM 769 C CA . VAL A 1 99 ? -13.447 13.166 10.544 1.00 76.69 99 VAL A CA 1
ATOM 770 C C . VAL A 1 99 ? -13.382 14.678 10.751 1.00 76.69 99 VAL A C 1
ATOM 772 O O . VAL A 1 99 ? -13.775 15.141 11.820 1.00 76.69 99 VAL A O 1
ATOM 775 N N . LEU A 1 100 ? -12.953 15.449 9.746 1.00 80.75 100 LEU A N 1
ATOM 776 C CA . LEU A 1 100 ? -12.833 16.909 9.844 1.00 80.75 100 LEU A CA 1
ATOM 777 C C . LEU A 1 100 ? -14.179 17.615 10.125 1.00 80.75 100 LEU A C 1
ATOM 779 O O . LEU A 1 100 ? -14.260 18.328 11.126 1.00 80.75 100 LEU A O 1
ATOM 783 N N . PRO A 1 101 ? -15.245 17.422 9.319 1.00 81.44 101 PRO A N 1
ATOM 784 C CA . PRO A 1 101 ? -16.499 18.158 9.499 1.00 81.44 101 PRO A CA 1
ATOM 785 C C . PRO A 1 101 ? -17.375 17.609 10.630 1.00 81.44 101 PRO A C 1
ATOM 787 O O . PRO A 1 101 ? -17.994 18.377 11.361 1.00 81.44 101 PRO A O 1
ATOM 790 N N . PHE A 1 102 ? -17.444 16.283 10.789 1.00 79.81 102 PHE A N 1
ATOM 791 C CA . PHE A 1 102 ? -18.451 15.649 11.650 1.00 79.81 102 PHE A CA 1
ATOM 792 C C . PHE A 1 102 ? -17.871 14.937 12.870 1.00 79.81 102 PHE A C 1
ATOM 794 O O . PHE A 1 102 ? -18.646 14.462 13.702 1.00 79.81 102 PHE A O 1
ATOM 801 N N . LYS A 1 103 ? -16.538 14.824 12.986 1.00 77.06 103 LYS A N 1
ATOM 802 C CA . LYS A 1 103 ? -15.864 14.031 14.033 1.00 77.06 103 LYS A CA 1
ATOM 803 C C . LYS A 1 103 ? -16.428 12.610 14.134 1.00 77.06 103 LYS A C 1
ATOM 805 O O . LYS A 1 103 ? -16.558 12.041 15.220 1.00 77.06 103 LYS A O 1
ATOM 810 N N . ARG A 1 104 ? -16.802 12.038 12.988 1.00 77.88 104 ARG A N 1
ATOM 811 C CA . ARG A 1 104 ? -17.340 10.681 12.860 1.00 77.88 104 ARG A CA 1
ATOM 812 C C . ARG A 1 104 ? -16.302 9.787 12.206 1.00 77.88 104 ARG A C 1
ATOM 814 O O . ARG A 1 104 ? -15.536 10.227 11.356 1.00 77.88 104 ARG A O 1
ATOM 821 N N . ARG A 1 105 ? -16.292 8.512 12.586 1.00 69.50 105 ARG A N 1
ATOM 822 C CA . ARG A 1 105 ? -15.393 7.514 11.997 1.00 69.50 105 ARG A CA 1
ATOM 823 C C . ARG A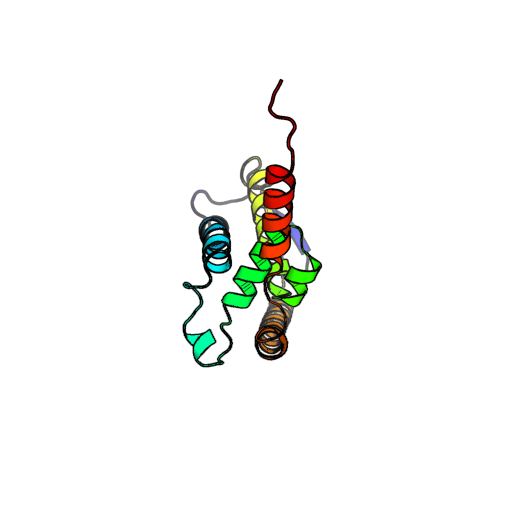 1 105 ? -16.104 6.202 11.727 1.00 69.50 105 ARG A C 1
ATOM 825 O O . ARG A 1 105 ? -16.969 5.794 12.495 1.00 69.50 105 ARG A O 1
ATOM 832 N N . VAL A 1 106 ? -15.680 5.513 10.675 1.00 76.62 106 VAL A N 1
ATOM 833 C CA . VAL A 1 106 ? -16.094 4.136 10.403 1.00 76.62 106 VAL A CA 1
ATOM 834 C C . VAL A 1 106 ? -15.244 3.207 11.268 1.00 76.62 106 VAL A C 1
ATOM 836 O O . VAL A 1 106 ? -14.031 3.121 11.097 1.00 76.62 106 VAL A O 1
ATOM 839 N N . VAL A 1 107 ? -15.876 2.534 12.223 1.00 76.00 107 VAL A N 1
ATOM 840 C CA . VAL A 1 107 ? -15.256 1.521 13.077 1.00 76.00 107 VAL A CA 1
ATOM 841 C C . VAL A 1 107 ? -15.745 0.155 12.636 1.00 76.00 107 VAL A C 1
ATOM 843 O O . VAL A 1 107 ? -16.942 -0.090 12.478 1.00 76.00 107 VAL A O 1
ATOM 846 N N . VAL A 1 108 ? -14.794 -0.749 12.456 1.00 75.06 108 VAL A N 1
ATOM 847 C CA . VAL A 1 108 ? -15.076 -2.150 12.186 1.00 75.06 108 VAL A CA 1
ATOM 848 C C . VAL A 1 108 ? -15.033 -2.902 13.511 1.00 75.06 108 VAL A C 1
ATOM 850 O O . VAL A 1 108 ? -13.968 -3.094 14.095 1.00 75.06 108 VAL A O 1
ATOM 853 N N . GLU A 1 109 ? -16.190 -3.353 13.986 1.00 75.94 109 GLU A N 1
ATOM 854 C CA . GLU A 1 109 ? -16.266 -4.262 15.126 1.00 75.94 109 GLU A CA 1
ATOM 855 C C . GLU A 1 109 ? -15.942 -5.684 14.644 1.00 75.94 109 GLU A C 1
ATOM 857 O O . GLU A 1 109 ? -16.710 -6.318 13.905 1.00 75.94 109 GLU A O 1
ATOM 862 N N . THR A 1 110 ? -14.773 -6.183 15.051 1.00 73.94 110 THR A N 1
ATOM 863 C CA . THR A 1 110 ? -14.305 -7.545 14.759 1.00 73.94 110 THR A CA 1
ATOM 864 C C . THR A 1 110 ? -14.166 -8.373 16.027 1.00 73.94 110 THR A C 1
ATOM 866 O O . THR A 1 110 ? -13.577 -7.920 17.007 1.00 73.94 110 THR A O 1
ATOM 869 N N . THR A 1 111 ? -14.623 -9.626 15.990 1.00 82.50 111 THR A N 1
ATOM 870 C CA . THR A 1 111 ? -14.327 -10.604 17.048 1.00 82.50 111 THR A CA 1
ATOM 871 C C . THR A 1 111 ? -12.860 -11.056 16.989 1.00 82.50 111 THR A C 1
ATOM 873 O O . THR A 1 111 ? -12.215 -10.954 15.944 1.00 82.50 111 THR A O 1
ATOM 876 N N . LYS A 1 112 ? -12.311 -11.597 18.093 1.00 80.38 112 LYS A N 1
ATOM 877 C CA . LYS A 1 112 ? -10.914 -12.094 18.141 1.00 80.38 112 LYS A CA 1
ATOM 878 C C . LYS A 1 112 ? -10.617 -13.135 17.046 1.00 80.38 112 LYS A C 1
ATOM 880 O O . LYS A 1 112 ? -9.540 -13.100 16.456 1.00 80.38 112 LYS A O 1
ATOM 885 N N . SER A 1 113 ? -11.583 -14.009 16.744 1.00 79.62 113 SER A N 1
ATOM 886 C CA . SER A 1 113 ? -11.484 -15.004 15.665 1.00 79.62 113 SER A CA 1
ATOM 887 C C . SER A 1 113 ? -11.467 -14.350 14.274 1.00 79.62 113 SER A C 1
ATOM 889 O O . SER A 1 113 ? -10.560 -14.606 13.486 1.00 79.62 113 SER A O 1
ATOM 891 N N . GLN A 1 114 ? -12.378 -13.405 14.004 1.00 83.62 114 GLN A N 1
ATOM 892 C CA . GLN A 1 114 ? -12.411 -12.660 12.735 1.00 83.62 114 GLN A CA 1
ATOM 893 C C . GLN A 1 114 ? -11.137 -11.845 12.509 1.00 83.62 114 GLN A C 1
ATOM 895 O O . GLN A 1 114 ? -10.600 -11.837 11.406 1.00 83.62 114 GLN A O 1
ATOM 900 N N . ARG A 1 115 ? -10.613 -11.202 13.559 1.00 84.12 115 ARG A N 1
ATOM 901 C CA . ARG A 1 115 ? -9.345 -10.474 13.489 1.00 84.12 115 ARG A CA 1
ATOM 902 C C . ARG A 1 115 ? -8.203 -11.408 13.096 1.00 84.12 115 ARG A C 1
ATOM 904 O O . ARG A 1 115 ? -7.423 -11.049 12.224 1.00 84.12 115 ARG A O 1
ATOM 911 N N . ARG A 1 116 ? -8.119 -12.604 13.690 1.00 86.12 116 ARG A N 1
ATOM 912 C CA . ARG A 1 116 ? -7.081 -13.587 13.349 1.00 86.12 116 ARG A CA 1
ATOM 913 C C . ARG A 1 116 ? -7.156 -13.986 11.876 1.00 86.12 116 ARG A C 1
ATOM 915 O O . ARG A 1 116 ? -6.140 -13.914 11.205 1.00 86.12 116 ARG A O 1
ATOM 922 N N . VAL A 1 117 ? -8.351 -14.294 11.367 1.00 86.75 117 VAL A N 1
ATOM 923 C CA . VAL A 1 117 ? -8.557 -14.630 9.946 1.00 86.75 117 VAL A CA 1
ATOM 924 C C . VAL A 1 117 ? -8.127 -13.484 9.031 1.00 86.75 117 VAL A C 1
ATOM 926 O O . VAL A 1 117 ? -7.371 -13.712 8.093 1.00 86.75 117 VAL A O 1
ATOM 929 N N . VAL A 1 118 ? -8.541 -12.246 9.325 1.00 85.12 118 VAL A N 1
ATOM 930 C CA . VAL A 1 118 ? -8.142 -11.065 8.540 1.00 85.12 118 VAL A CA 1
ATOM 931 C C . VAL A 1 118 ? -6.622 -10.917 8.513 1.00 85.12 118 VAL A C 1
ATOM 933 O O . VAL A 1 118 ? -6.049 -10.746 7.443 1.00 85.12 118 VAL A O 1
ATOM 936 N N . TRP A 1 119 ? -5.954 -11.032 9.663 1.00 88.19 119 TRP A N 1
ATOM 937 C CA . TRP A 1 119 ? -4.495 -10.940 9.724 1.00 88.19 119 TRP A CA 1
ATOM 938 C C . TRP A 1 119 ? -3.803 -12.079 8.979 1.00 88.19 119 TRP A C 1
ATOM 940 O O . TRP A 1 119 ? -2.840 -11.822 8.265 1.00 88.19 119 TRP A O 1
ATOM 950 N N . THR A 1 120 ? -4.303 -13.311 9.081 1.00 88.69 120 THR A N 1
ATOM 951 C CA . THR A 1 120 ? -3.778 -14.444 8.312 1.00 88.69 120 THR A CA 1
ATOM 952 C C . THR A 1 120 ? -3.883 -14.186 6.811 1.00 88.69 120 THR A C 1
ATOM 954 O O . THR A 1 120 ? -2.900 -14.365 6.100 1.00 88.69 1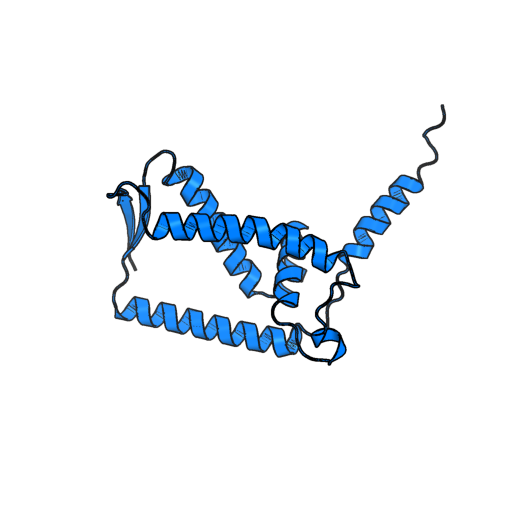20 THR A O 1
ATOM 957 N N . VAL A 1 121 ? -5.031 -13.700 6.330 1.00 87.75 121 VAL A N 1
ATOM 958 C CA . VAL A 1 121 ? -5.229 -13.359 4.913 1.00 87.75 121 VAL A CA 1
ATOM 959 C C . VAL A 1 121 ? -4.301 -12.226 4.476 1.00 87.75 121 VAL A C 1
ATOM 961 O O . VAL A 1 121 ? -3.674 -12.333 3.429 1.00 87.75 121 VAL A O 1
ATOM 964 N N . VAL A 1 122 ? -4.164 -11.167 5.280 1.00 87.19 122 VAL A N 1
ATOM 965 C CA . VAL A 1 122 ? -3.268 -10.037 4.978 1.00 87.19 122 VAL A CA 1
ATOM 966 C C . VAL A 1 122 ? -1.812 -10.492 4.894 1.00 87.19 122 VAL A C 1
ATOM 968 O O . VAL A 1 122 ? -1.116 -10.124 3.952 1.00 87.19 122 VAL A O 1
ATOM 971 N N . ILE A 1 123 ? -1.354 -11.314 5.842 1.00 88.94 123 ILE A N 1
ATOM 972 C CA . ILE A 1 123 ? 0.015 -11.843 5.850 1.00 88.94 123 ILE A CA 1
ATOM 973 C C . ILE A 1 123 ? 0.243 -12.744 4.635 1.00 88.94 123 ILE A C 1
ATOM 975 O O . ILE A 1 123 ? 1.238 -12.575 3.935 1.00 88.94 123 ILE A O 1
ATOM 979 N N . LEU A 1 124 ? -0.687 -13.657 4.338 1.00 88.94 124 LEU A N 1
ATOM 980 C CA . LEU A 1 124 ? -0.591 -14.523 3.162 1.00 88.94 124 LEU A CA 1
ATOM 981 C C . LEU A 1 124 ? -0.558 -13.714 1.862 1.00 88.94 124 LEU A C 1
ATOM 983 O O . LEU A 1 124 ? 0.287 -13.974 1.012 1.00 88.94 124 LEU A O 1
ATOM 987 N N . ALA A 1 125 ? -1.417 -12.703 1.724 1.00 85.62 125 ALA A N 1
ATOM 988 C CA . ALA A 1 125 ? -1.432 -11.820 0.561 1.00 85.62 125 ALA A CA 1
ATOM 989 C C . ALA A 1 125 ? -0.127 -11.023 0.428 1.00 85.62 125 ALA A C 1
ATOM 991 O O . ALA A 1 125 ? 0.390 -10.862 -0.676 1.00 85.62 125 ALA A O 1
ATOM 992 N N . PHE A 1 126 ? 0.439 -10.559 1.545 1.00 85.62 126 PHE A N 1
ATOM 993 C CA . PHE A 1 126 ? 1.721 -9.862 1.560 1.00 85.62 126 PHE A CA 1
ATOM 994 C C . PHE A 1 126 ? 2.868 -10.773 1.105 1.00 85.62 126 PHE A C 1
ATOM 996 O O . PHE A 1 126 ? 3.641 -10.389 0.228 1.00 85.62 126 PHE A O 1
ATOM 1003 N N . VAL A 1 127 ? 2.943 -11.995 1.643 1.00 86.88 127 VAL A N 1
ATOM 1004 C CA . VAL A 1 127 ? 3.956 -12.994 1.266 1.00 86.88 127 VAL A CA 1
ATOM 1005 C C . VAL A 1 127 ? 3.801 -13.406 -0.198 1.00 86.88 127 VAL A C 1
ATOM 1007 O O . VAL A 1 127 ? 4.789 -13.435 -0.928 1.00 86.88 127 VAL A O 1
ATOM 1010 N N . ALA A 1 128 ? 2.573 -13.654 -0.659 1.00 85.62 128 ALA A N 1
ATOM 1011 C CA . ALA A 1 128 ? 2.291 -13.991 -2.052 1.00 85.62 128 ALA A CA 1
ATOM 1012 C C . ALA A 1 128 ? 2.670 -12.849 -3.008 1.00 85.62 128 ALA A C 1
ATOM 1014 O O . ALA A 1 128 ? 3.284 -13.091 -4.045 1.00 85.62 128 ALA A O 1
ATOM 1015 N N . ASN A 1 129 ? 2.375 -11.597 -2.642 1.00 84.50 129 ASN A N 1
ATOM 1016 C CA . ASN A 1 129 ? 2.796 -10.431 -3.414 1.00 84.50 129 ASN A CA 1
ATOM 1017 C C . ASN A 1 129 ? 4.319 -10.320 -3.484 1.00 84.50 129 ASN A C 1
ATOM 1019 O O . ASN A 1 129 ? 4.865 -10.027 -4.540 1.00 84.50 129 ASN A O 1
ATOM 1023 N N . TRP A 1 130 ? 5.013 -10.558 -2.373 1.00 79.69 130 TRP A N 1
ATOM 1024 C CA . TRP A 1 130 ? 6.472 -10.541 -2.353 1.00 79.69 130 TRP A CA 1
ATOM 1025 C C . TRP A 1 130 ? 7.062 -11.647 -3.225 1.00 79.69 130 TRP A C 1
ATOM 1027 O O . TRP A 1 130 ? 7.937 -11.361 -4.037 1.00 79.69 130 TRP A O 1
ATOM 1037 N N . ALA A 1 131 ? 6.539 -12.871 -3.140 1.00 81.31 131 ALA A N 1
ATOM 1038 C CA . ALA A 1 131 ? 6.933 -13.966 -4.023 1.00 81.31 131 ALA A CA 1
ATOM 1039 C C . ALA A 1 131 ? 6.715 -13.608 -5.506 1.00 81.31 131 ALA A C 1
ATOM 1041 O O . ALA A 1 131 ? 7.609 -13.815 -6.325 1.00 81.31 131 ALA A O 1
ATOM 1042 N N . TYR A 1 132 ? 5.578 -12.986 -5.840 1.00 80.38 132 TYR A N 1
ATOM 1043 C CA . TYR A 1 132 ? 5.307 -12.468 -7.184 1.00 80.38 132 TYR A CA 1
ATOM 1044 C C . TYR A 1 132 ? 6.314 -11.389 -7.606 1.00 80.38 132 TYR A C 1
ATOM 1046 O O . TYR A 1 132 ? 6.857 -11.459 -8.703 1.00 80.38 132 TYR A O 1
ATOM 1054 N N . VAL A 1 133 ? 6.609 -10.406 -6.752 1.00 74.31 133 VAL A N 1
ATOM 1055 C CA . VAL A 1 133 ? 7.551 -9.320 -7.073 1.00 74.31 133 VAL A CA 1
ATOM 1056 C C . VAL A 1 133 ? 8.973 -9.855 -7.268 1.00 74.31 133 VAL A C 1
ATOM 1058 O O . VAL A 1 133 ? 9.649 -9.422 -8.200 1.00 74.31 133 VAL A O 1
ATOM 1061 N N . PHE A 1 134 ? 9.413 -10.823 -6.459 1.00 71.94 134 PHE A N 1
ATOM 1062 C CA . PHE A 1 134 ? 10.707 -11.490 -6.642 1.00 71.94 134 PHE A CA 1
ATOM 1063 C C . PHE A 1 134 ? 10.772 -12.289 -7.946 1.00 71.94 134 PHE A C 1
ATOM 1065 O O . PHE A 1 134 ? 11.795 -12.259 -8.624 1.00 71.94 134 PHE A O 1
ATOM 1072 N N . HIS A 1 135 ? 9.690 -12.980 -8.308 1.00 69.88 135 HIS A N 1
ATOM 1073 C CA . HIS A 1 135 ? 9.661 -13.842 -9.487 1.00 69.88 135 HIS A CA 1
ATOM 1074 C C . HIS A 1 135 ? 9.436 -13.071 -10.802 1.00 69.88 135 HIS A C 1
ATOM 1076 O O . HIS A 1 135 ? 10.126 -13.307 -11.789 1.00 69.88 135 HIS A O 1
ATOM 1082 N N . ALA A 1 136 ? 8.488 -12.130 -10.824 1.00 63.81 136 ALA A N 1
ATOM 1083 C CA . ALA A 1 136 ? 8.013 -11.442 -12.028 1.00 63.81 136 ALA A CA 1
ATOM 1084 C C . ALA A 1 136 ? 8.449 -9.968 -12.120 1.00 63.81 136 ALA A C 1
ATOM 1086 O O . ALA A 1 136 ? 8.635 -9.444 -13.221 1.00 63.81 136 ALA A O 1
ATOM 1087 N N . GLY A 1 137 ? 8.625 -9.288 -10.980 1.00 55.12 137 GLY A N 1
ATOM 1088 C CA . GLY A 1 137 ? 8.900 -7.847 -10.918 1.00 55.12 137 GLY A CA 1
ATOM 1089 C C . GLY A 1 137 ? 10.330 -7.445 -11.298 1.00 55.12 137 GLY A C 1
ATOM 1090 O O . GLY A 1 137 ? 10.571 -6.278 -11.610 1.00 55.12 137 GLY A O 1
ATOM 1091 N N . MET A 1 138 ? 11.277 -8.389 -11.303 1.00 54.66 138 MET A N 1
ATOM 1092 C CA . MET A 1 138 ? 12.704 -8.098 -11.476 1.00 54.66 138 MET A CA 1
ATOM 1093 C C . MET A 1 138 ? 13.141 -7.870 -12.937 1.00 54.66 138 MET A C 1
ATOM 1095 O O . MET A 1 138 ? 14.078 -7.104 -13.162 1.00 54.66 138 MET A O 1
ATOM 1099 N N . TYR A 1 139 ? 12.455 -8.456 -13.931 1.00 51.31 139 TYR A N 1
ATOM 1100 C CA . TYR A 1 139 ? 12.994 -8.546 -15.303 1.00 51.31 139 TYR A CA 1
ATOM 1101 C C . TYR A 1 139 ? 12.140 -7.935 -16.423 1.00 51.31 139 TYR A C 1
ATOM 1103 O O . TYR A 1 139 ? 12.691 -7.547 -17.448 1.00 51.31 139 TYR A O 1
ATOM 1111 N N . ASN A 1 140 ? 10.820 -7.809 -16.263 1.00 52.38 140 ASN A N 1
ATOM 1112 C CA . ASN A 1 140 ? 9.950 -7.830 -17.450 1.00 52.38 140 ASN A CA 1
ATOM 1113 C C . ASN A 1 140 ? 9.317 -6.504 -17.883 1.00 52.38 140 ASN A C 1
ATOM 1115 O O . ASN A 1 140 ? 8.562 -6.501 -18.851 1.00 52.38 140 ASN A O 1
ATOM 1119 N N . VAL A 1 141 ? 9.559 -5.380 -17.198 1.00 53.78 141 VAL A N 1
ATOM 1120 C CA . VAL A 1 141 ? 8.836 -4.142 -17.544 1.00 53.78 141 VAL A CA 1
ATOM 1121 C C . VAL A 1 141 ? 9.722 -2.891 -17.400 1.00 53.78 141 VAL A C 1
ATOM 1123 O O . VAL A 1 141 ? 9.783 -2.292 -16.316 1.00 53.78 141 VAL A O 1
ATOM 1126 N N . PRO A 1 142 ? 10.440 -2.465 -18.460 1.00 56.25 142 PRO A N 1
ATOM 1127 C CA . PRO A 1 142 ? 10.992 -1.113 -18.515 1.00 56.25 142 PRO A CA 1
ATOM 1128 C C . PRO A 1 142 ? 9.857 -0.084 -18.396 1.00 56.25 142 PRO A C 1
ATOM 1130 O O . PRO A 1 142 ? 8.728 -0.336 -18.811 1.00 56.25 142 PRO A O 1
ATOM 1133 N N . LEU A 1 143 ? 10.127 1.060 -17.762 1.00 55.19 143 LEU A N 1
ATOM 1134 C CA . LEU A 1 143 ? 9.155 2.149 -17.690 1.00 55.19 143 LEU A CA 1
ATOM 1135 C C . LEU A 1 143 ? 9.028 2.777 -19.084 1.00 55.19 143 LEU A C 1
ATOM 1137 O O . LEU A 1 143 ? 9.768 3.694 -19.427 1.00 55.19 143 LEU A O 1
ATOM 1141 N N . GLU A 1 144 ? 8.048 2.317 -19.859 1.00 52.34 144 GLU A N 1
ATOM 1142 C CA . GLU A 1 144 ? 7.579 2.934 -21.115 1.00 52.34 144 GLU A CA 1
ATOM 1143 C C . GLU A 1 144 ? 7.103 4.394 -20.928 1.00 52.34 144 GLU A C 1
ATOM 1145 O O . GLU A 1 144 ? 6.774 5.086 -21.887 1.00 52.34 144 GLU A O 1
ATOM 1150 N N . LEU A 1 145 ? 7.099 4.919 -19.694 1.00 53.81 145 LEU A N 1
ATOM 1151 C CA . LEU A 1 145 ? 6.842 6.329 -19.376 1.00 53.81 145 LEU A CA 1
ATOM 1152 C C . LEU A 1 145 ? 7.706 7.302 -20.185 1.00 53.81 145 LEU A C 1
ATOM 1154 O O . LEU A 1 145 ? 7.267 8.418 -20.455 1.00 53.81 145 LEU A O 1
ATOM 1158 N N . LYS A 1 146 ? 8.908 6.875 -20.590 1.00 49.72 146 LYS A N 1
ATOM 1159 C CA . LYS A 1 146 ? 9.804 7.673 -21.430 1.00 49.72 146 LYS A CA 1
ATOM 1160 C C . LYS A 1 146 ? 9.246 7.885 -22.846 1.00 49.72 146 LYS A C 1
ATOM 1162 O O . LYS A 1 146 ? 9.453 8.953 -23.408 1.00 49.72 146 LYS A O 1
ATOM 1167 N N . ALA A 1 147 ? 8.499 6.925 -23.395 1.00 47.06 147 ALA A N 1
ATOM 1168 C CA . ALA A 1 147 ? 8.012 6.999 -24.771 1.00 47.06 147 ALA A CA 1
ATOM 1169 C C . ALA A 1 147 ? 6.946 8.090 -24.945 1.00 47.06 147 ALA A C 1
ATOM 1171 O O . ALA A 1 147 ? 7.007 8.858 -25.899 1.00 47.06 147 ALA A O 1
ATOM 1172 N N . ARG A 1 148 ? 6.011 8.227 -23.991 1.00 49.97 148 ARG A N 1
ATOM 1173 C CA . ARG A 1 148 ? 4.884 9.166 -24.129 1.00 49.97 148 ARG A CA 1
ATOM 1174 C C . ARG A 1 148 ? 5.273 10.627 -23.908 1.00 49.97 148 ARG A C 1
ATOM 1176 O O . ARG A 1 148 ? 4.750 11.478 -24.616 1.00 49.97 148 ARG A O 1
ATOM 1183 N N . SER A 1 149 ? 6.173 10.920 -22.963 1.00 49.28 149 SER A N 1
ATOM 1184 C CA . SER A 1 149 ? 6.641 12.294 -22.725 1.00 49.28 149 SER A CA 1
ATOM 1185 C C . SER A 1 149 ? 7.581 12.782 -23.828 1.00 49.28 149 SER A C 1
ATOM 1187 O O . SER A 1 149 ? 7.484 13.945 -24.219 1.00 49.28 149 SER A O 1
ATOM 1189 N N . GLN A 1 150 ? 8.427 11.897 -24.378 1.00 51.06 150 GLN A N 1
ATOM 1190 C CA . GLN A 1 150 ? 9.239 12.204 -25.558 1.00 51.06 150 GLN A CA 1
ATOM 1191 C C . GLN A 1 150 ? 8.365 12.391 -26.803 1.00 51.06 150 GLN A C 1
ATOM 1193 O O . GLN A 1 150 ? 8.557 13.375 -27.500 1.00 51.06 150 GLN A O 1
ATOM 1198 N N . GLN A 1 151 ? 7.333 11.565 -27.018 1.00 51.12 151 GLN A N 1
ATOM 1199 C CA . GLN A 1 151 ? 6.387 11.767 -28.126 1.00 51.12 151 GLN A CA 1
ATOM 1200 C C . GLN A 1 151 ? 5.621 13.088 -28.041 1.00 51.12 151 GLN A C 1
ATOM 1202 O O . GLN A 1 151 ? 5.418 13.725 -29.067 1.00 51.12 151 GLN A O 1
ATOM 1207 N N . THR A 1 152 ? 5.185 13.521 -26.854 1.00 52.34 152 THR A N 1
ATOM 1208 C CA . THR A 1 152 ? 4.520 14.826 -26.710 1.00 52.34 152 THR A CA 1
ATOM 1209 C C . THR A 1 152 ? 5.488 15.996 -26.856 1.00 52.34 152 THR A C 1
ATOM 1211 O O . THR A 1 152 ? 5.102 17.003 -27.433 1.00 52.34 152 THR A O 1
ATOM 1214 N N . ALA A 1 153 ? 6.735 15.869 -26.391 1.00 53.12 153 ALA A N 1
ATOM 1215 C CA . ALA A 1 153 ? 7.755 16.903 -26.583 1.00 53.12 153 ALA A CA 1
ATOM 1216 C C . ALA A 1 153 ? 8.194 17.017 -28.056 1.00 53.12 153 ALA A C 1
ATOM 1218 O O . ALA A 1 153 ? 8.423 18.114 -28.554 1.00 53.12 153 ALA A O 1
ATOM 1219 N N . GLU A 1 154 ? 8.271 15.894 -28.767 1.00 50.88 154 GLU A N 1
ATOM 1220 C CA . GLU A 1 154 ? 8.617 15.841 -30.189 1.00 50.88 154 GLU A CA 1
ATOM 1221 C C . GLU A 1 154 ? 7.440 16.275 -31.078 1.00 50.88 154 GLU A C 1
ATOM 1223 O O . GLU A 1 154 ? 7.643 16.975 -32.066 1.00 50.88 154 GLU A O 1
ATOM 1228 N N . ALA A 1 155 ? 6.197 15.978 -30.680 1.00 54.34 155 ALA A N 1
ATOM 1229 C CA . ALA A 1 155 ? 5.001 16.516 -31.326 1.00 54.34 155 ALA A CA 1
ATOM 1230 C C . ALA A 1 155 ? 4.887 18.044 -31.165 1.00 54.34 155 ALA A C 1
ATOM 1232 O O . ALA A 1 155 ? 4.558 18.723 -32.135 1.00 54.34 155 ALA A O 1
ATOM 1233 N N . ASP A 1 156 ? 5.210 18.592 -29.989 1.00 53.09 156 ASP A N 1
ATOM 1234 C CA . ASP A 1 156 ? 5.168 20.039 -29.719 1.00 53.09 156 ASP A CA 1
ATOM 1235 C C . ASP A 1 156 ? 6.330 20.795 -30.398 1.00 53.09 156 ASP A C 1
ATOM 1237 O O . ASP A 1 156 ? 6.142 21.867 -30.969 1.00 53.09 156 ASP A O 1
ATOM 1241 N N . GLY A 1 157 ? 7.521 20.187 -30.463 1.00 55.06 157 GLY A N 1
ATOM 1242 C CA . GLY A 1 157 ? 8.670 20.715 -31.213 1.00 55.06 157 GLY A CA 1
ATOM 1243 C C . GLY A 1 157 ? 8.545 20.627 -32.742 1.00 55.06 157 GLY A C 1
ATOM 1244 O O . GLY A 1 157 ? 9.323 21.256 -33.455 1.00 55.06 157 GLY A O 1
ATOM 1245 N N . SER A 1 158 ? 7.572 19.868 -33.258 1.00 53.75 158 SER A N 1
ATOM 1246 C CA . SER A 1 158 ? 7.350 19.669 -34.698 1.00 53.75 158 SER A CA 1
ATOM 1247 C C . SER A 1 158 ? 6.280 20.579 -35.313 1.00 53.75 158 SER A C 1
ATOM 1249 O O . SER A 1 158 ? 5.981 20.426 -36.495 1.00 53.75 158 SER A O 1
ATOM 1251 N N . ASN A 1 159 ? 5.703 21.526 -34.558 1.00 51.44 159 ASN A N 1
ATOM 1252 C CA . ASN A 1 159 ? 4.722 22.480 -35.083 1.00 51.44 159 ASN A CA 1
ATOM 1253 C C . ASN A 1 159 ? 5.412 23.747 -35.640 1.00 51.44 159 ASN A C 1
ATOM 1255 O O . ASN A 1 159 ? 5.811 24.611 -34.861 1.00 51.44 159 ASN A O 1
ATOM 1259 N N . PRO A 1 160 ? 5.513 23.947 -36.971 1.00 50.56 160 PRO A N 1
ATOM 1260 C CA . PRO A 1 160 ? 6.190 25.106 -37.558 1.00 50.56 160 PRO A CA 1
ATOM 1261 C C . PRO A 1 160 ? 5.318 26.377 -37.568 1.00 50.56 160 PRO A C 1
ATOM 1263 O O . PRO A 1 160 ? 5.672 27.356 -38.217 1.00 50.56 160 PRO A O 1
ATOM 1266 N N . ARG A 1 161 ? 4.150 26.388 -36.908 1.00 54.16 161 ARG A N 1
ATOM 1267 C CA . ARG A 1 161 ? 3.173 27.493 -36.976 1.00 54.16 161 ARG A CA 1
ATOM 1268 C C . ARG A 1 161 ? 3.208 28.428 -35.763 1.00 54.16 161 ARG A C 1
ATOM 1270 O O . ARG A 1 161 ? 2.168 28.746 -35.198 1.00 54.16 161 ARG A O 1
ATOM 1277 N N . ALA A 1 162 ? 4.395 28.897 -35.393 1.00 47.94 162 ALA A N 1
ATOM 1278 C CA . ALA A 1 162 ? 4.573 30.058 -34.513 1.00 47.94 162 ALA A CA 1
ATOM 1279 C C . ALA A 1 162 ? 5.387 31.146 -35.234 1.00 47.94 162 ALA A C 1
ATOM 1281 O O . ALA A 1 162 ? 6.369 31.671 -34.718 1.00 47.94 162 ALA A O 1
ATOM 1282 N N . GLY A 1 163 ? 4.993 31.433 -36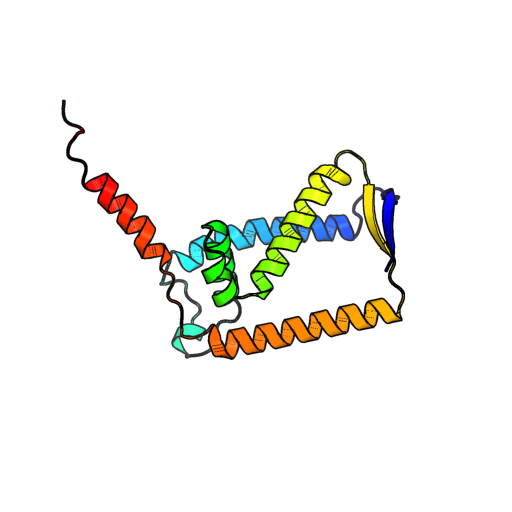.473 1.00 50.03 163 GLY A N 1
ATOM 1283 C CA . GLY A 1 163 ? 5.548 32.496 -37.297 1.00 50.03 163 GLY A CA 1
ATOM 1284 C C . GLY A 1 163 ? 4.452 33.067 -38.184 1.00 50.03 163 GLY A C 1
ATOM 1285 O O . GLY A 1 163 ? 4.278 32.624 -39.317 1.00 50.03 163 GLY A O 1
ATOM 1286 N N . SER A 1 164 ? 3.694 34.012 -37.636 1.00 42.25 164 SER A N 1
ATOM 1287 C CA . SER A 1 164 ? 2.907 34.994 -38.384 1.00 42.25 164 SER A CA 1
ATOM 1288 C C . SER A 1 164 ? 2.860 36.282 -37.585 1.00 42.25 164 SER A C 1
ATOM 1290 O O . SER A 1 164 ? 2.392 36.188 -36.426 1.00 42.25 164 SER A O 1
#

Sequence (164 aa):
MKLRVAQVEKRWPSPWEAYSLVVLLGAAIYIPLSYMTNWMPSLHSPLRYSGAACPLCGGTRAVTALMTGQLALAVKYNPLALVIFALFIWSLISYVFLVLPFKRRVVVETTKSQRRVVWTVVILAFVANWAYVFHAGMYNVPLELKARSQQTAEADGSNPRAGS

pLDDT: mean 71.05, std 12.44, range [42.25, 88.94]